Protein AF-A0A939UGK1-F1 (afdb_monomer_lite)

Structure (mmCIF, N/CA/C/O backbone):
data_AF-A0A939UGK1-F1
#
_entry.id   AF-A0A939UGK1-F1
#
loop_
_atom_site.group_PDB
_atom_site.id
_atom_site.type_symbol
_atom_site.label_atom_id
_atom_site.label_alt_id
_atom_site.label_comp_id
_atom_site.label_asym_id
_atom_site.label_entity_id
_atom_site.label_seq_id
_atom_site.pdbx_PDB_ins_code
_atom_site.Cartn_x
_atom_site.Cartn_y
_atom_site.Cartn_z
_atom_site.occupancy
_atom_site.B_iso_or_equiv
_atom_site.auth_seq_id
_atom_site.auth_comp_id
_atom_site.auth_asym_id
_atom_site.auth_atom_id
_atom_site.pdbx_PDB_model_num
ATOM 1 N N . MET A 1 1 ? -44.915 -26.793 -10.760 1.00 46.56 1 MET A N 1
ATOM 2 C CA . MET A 1 1 ? -43.691 -27.605 -10.566 1.00 46.56 1 MET A CA 1
ATOM 3 C C . MET A 1 1 ? -42.645 -27.002 -11.496 1.00 46.56 1 MET A C 1
ATOM 5 O O . MET A 1 1 ? -42.978 -26.833 -12.651 1.00 46.56 1 MET A O 1
ATOM 9 N N . GLN A 1 2 ? -41.481 -26.489 -11.106 1.00 47.69 2 GLN A N 1
ATOM 10 C CA . GLN A 1 2 ? -40.630 -26.713 -9.943 1.00 47.69 2 GLN A CA 1
ATOM 11 C C . GLN A 1 2 ? -39.889 -25.390 -9.670 1.00 47.69 2 GLN A C 1
ATOM 13 O O . GLN A 1 2 ? -39.252 -24.839 -10.564 1.00 47.69 2 GLN A O 1
ATOM 18 N N . ARG A 1 3 ? -40.029 -24.832 -8.458 1.00 47.06 3 ARG A N 1
ATOM 19 C CA . ARG A 1 3 ? -39.241 -23.667 -8.038 1.00 47.06 3 ARG A CA 1
ATOM 20 C C . ARG A 1 3 ? -37.785 -24.111 -7.987 1.00 47.06 3 ARG A C 1
ATOM 22 O O . ARG A 1 3 ? -37.456 -25.003 -7.206 1.00 47.06 3 ARG A O 1
ATOM 29 N N . MET A 1 4 ? -36.941 -23.516 -8.824 1.00 45.09 4 MET A N 1
ATOM 30 C CA . MET A 1 4 ? -35.496 -23.696 -8.753 1.00 45.09 4 MET A CA 1
ATOM 31 C C . MET A 1 4 ? -35.032 -23.091 -7.421 1.00 45.09 4 MET A C 1
ATOM 33 O O . MET A 1 4 ? -34.898 -21.881 -7.259 1.00 45.09 4 MET A O 1
ATOM 37 N N . ARG A 1 5 ? -34.927 -23.961 -6.417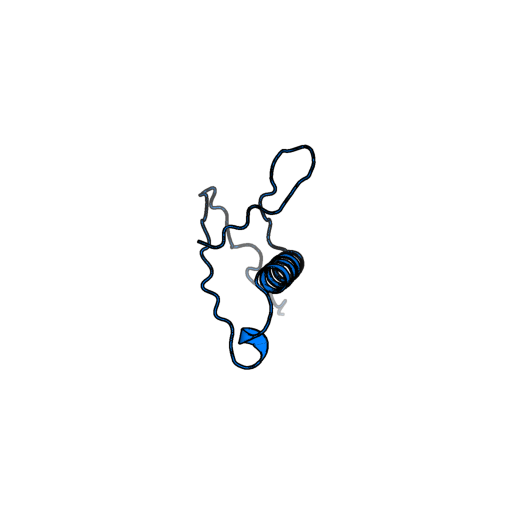 1.00 48.47 5 ARG A N 1
ATOM 38 C CA . ARG A 1 5 ? -34.422 -23.682 -5.077 1.00 48.47 5 ARG A CA 1
ATOM 39 C C . ARG A 1 5 ? -32.923 -23.451 -5.231 1.00 48.47 5 ARG A C 1
ATOM 41 O O . ARG A 1 5 ? -32.180 -24.420 -5.312 1.00 48.47 5 ARG A O 1
ATOM 48 N N . VAL A 1 6 ? -32.504 -22.191 -5.339 1.00 59.06 6 VAL A N 1
ATOM 49 C CA . VAL A 1 6 ? -31.087 -21.811 -5.254 1.00 59.06 6 VAL A CA 1
ATOM 50 C C . VAL A 1 6 ? -30.575 -22.327 -3.906 1.00 59.06 6 VAL A C 1
ATOM 52 O O . VAL A 1 6 ? -31.064 -21.865 -2.872 1.00 59.06 6 VAL A O 1
ATOM 55 N N . PRO A 1 7 ? -29.673 -23.319 -3.867 1.00 45.12 7 PRO A N 1
ATOM 56 C CA . PRO A 1 7 ? -29.106 -23.778 -2.620 1.00 45.12 7 PRO A CA 1
ATOM 57 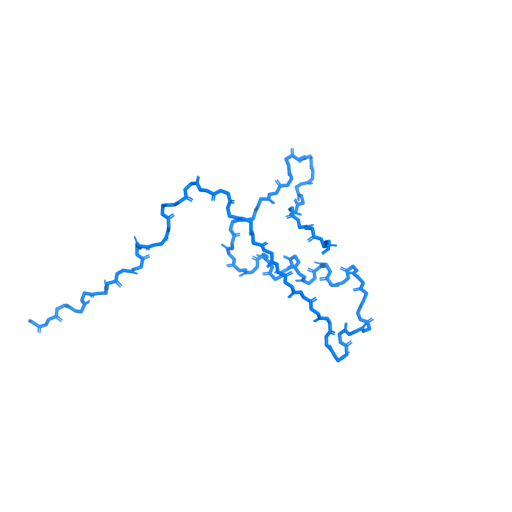C C . PRO A 1 7 ? -27.867 -22.936 -2.299 1.00 45.12 7 PRO A C 1
ATOM 59 O O . PRO A 1 7 ? -26.992 -22.754 -3.140 1.00 45.12 7 PRO A O 1
ATOM 62 N N . ALA A 1 8 ? -27.785 -22.498 -1.044 1.00 49.41 8 ALA A N 1
ATOM 63 C CA . ALA A 1 8 ? -26.527 -22.310 -0.324 1.00 49.41 8 ALA A CA 1
ATOM 64 C C . ALA A 1 8 ? -25.593 -21.161 -0.766 1.00 49.41 8 ALA A C 1
ATOM 66 O O . ALA A 1 8 ? -24.399 -21.368 -0.954 1.00 49.41 8 ALA A O 1
ATOM 67 N N . ALA A 1 9 ? -26.091 -19.920 -0.799 1.00 45.84 9 ALA A N 1
ATOM 68 C CA . ALA A 1 9 ? -25.219 -18.753 -0.580 1.00 45.84 9 ALA A CA 1
ATOM 69 C C . ALA A 1 9 ? -24.946 -18.486 0.920 1.00 45.84 9 ALA A C 1
ATOM 71 O O . ALA A 1 9 ? -24.195 -17.579 1.254 1.00 45.84 9 ALA A O 1
ATOM 72 N N . ASP A 1 10 ? -25.538 -19.282 1.820 1.00 43.97 10 ASP A N 1
ATOM 73 C CA . ASP A 1 10 ? -25.624 -18.983 3.258 1.00 43.97 10 ASP A CA 1
ATOM 74 C C . ASP A 1 10 ? -24.832 -19.965 4.149 1.00 43.97 10 ASP A C 1
ATOM 76 O O . ASP A 1 10 ? -25.134 -20.159 5.324 1.00 43.97 10 ASP A O 1
ATOM 80 N N . SER A 1 11 ? -23.817 -20.641 3.594 1.00 45.75 11 SER A N 1
ATOM 81 C CA . SER A 1 11 ? -23.054 -21.679 4.311 1.00 45.75 11 SER A CA 1
ATOM 82 C C . SER A 1 11 ? -21.530 -21.525 4.237 1.00 45.75 11 SER A C 1
ATOM 84 O O . SER A 1 11 ? -20.814 -22.514 4.109 1.00 45.75 11 SER A O 1
ATOM 86 N N . MET A 1 12 ? -21.015 -20.301 4.350 1.00 47.44 12 MET A N 1
ATOM 87 C CA . MET A 1 12 ? -19.601 -20.000 4.633 1.00 47.44 12 MET A CA 1
ATOM 88 C C . MET A 1 12 ? -19.567 -18.644 5.360 1.00 47.44 12 MET A C 1
ATOM 90 O O . MET A 1 12 ? -19.982 -17.659 4.779 1.00 47.44 12 MET A O 1
ATOM 94 N N . GLN A 1 13 ? -19.142 -18.442 6.605 1.00 54.59 13 GLN A N 1
ATOM 95 C CA . GLN A 1 13 ? -18.419 -19.240 7.583 1.00 54.59 13 GLN A CA 1
ATOM 96 C C . GLN A 1 13 ? -18.789 -18.686 8.970 1.00 54.59 13 GLN A C 1
ATOM 98 O O . GLN A 1 13 ? -18.470 -17.548 9.306 1.00 54.59 13 GLN A O 1
ATOM 103 N N . ARG A 1 14 ? -19.410 -19.505 9.821 1.00 50.31 14 ARG A N 1
ATOM 104 C CA . ARG A 1 14 ? -19.317 -19.328 11.274 1.00 50.31 14 ARG A CA 1
ATOM 105 C C . ARG A 1 14 ? -18.014 -19.977 11.732 1.00 50.31 14 ARG A C 1
ATOM 107 O O . ARG A 1 14 ? -18.017 -21.140 12.113 1.00 50.31 14 ARG A O 1
ATOM 114 N N . GLN A 1 15 ? -16.901 -19.252 11.666 1.00 51.94 15 GLN A N 1
ATOM 115 C CA . GLN A 1 15 ? -15.673 -19.633 12.368 1.00 51.94 15 GLN A CA 1
ATOM 116 C C . GLN A 1 15 ? -15.042 -18.382 12.979 1.00 51.94 15 GLN A C 1
ATOM 118 O O . GLN A 1 15 ? -14.360 -17.618 12.307 1.00 51.94 15 GLN A O 1
ATOM 123 N N . GLY A 1 16 ? -15.283 -18.179 14.276 1.00 47.03 16 GLY A N 1
ATOM 124 C CA . GLY A 1 16 ? -14.599 -17.187 15.111 1.00 47.03 16 GLY A CA 1
ATOM 125 C C . GLY A 1 16 ? -13.156 -17.596 15.421 1.00 47.03 16 GLY A C 1
ATOM 126 O O . GLY A 1 16 ? -12.769 -17.666 16.583 1.00 47.03 16 GLY A O 1
ATOM 127 N N . GLY A 1 17 ? -12.380 -17.913 14.385 1.00 59.03 17 GLY A N 1
ATOM 128 C CA . GLY A 1 17 ? -10.949 -18.178 14.450 1.00 59.03 17 GLY A CA 1
ATOM 129 C C . GLY A 1 17 ? -10.218 -17.126 13.627 1.00 59.03 17 GLY A C 1
ATOM 130 O O . GLY A 1 17 ? -10.591 -16.855 12.490 1.00 59.03 17 GLY A O 1
ATOM 131 N N . ARG A 1 18 ? -9.189 -16.504 14.203 1.00 60.03 18 ARG A N 1
ATOM 132 C CA . ARG A 1 18 ? -8.371 -15.483 13.540 1.00 60.03 18 ARG A CA 1
ATOM 133 C C . ARG A 1 18 ? -7.638 -16.114 12.346 1.00 60.03 18 ARG A C 1
ATOM 135 O O . ARG A 1 18 ? -6.565 -16.685 12.509 1.00 60.03 18 ARG A O 1
ATOM 142 N N . SER A 1 19 ? -8.222 -16.050 11.152 1.00 67.50 19 SER A N 1
ATOM 143 C CA . SER A 1 19 ? -7.627 -16.593 9.929 1.00 67.50 19 SER A CA 1
ATOM 144 C C . SER A 1 19 ? -6.567 -15.634 9.391 1.00 67.50 19 SER A C 1
ATOM 146 O O . SER A 1 19 ? -6.882 -14.556 8.887 1.00 67.50 19 SER A O 1
ATOM 148 N N . MET A 1 20 ? -5.297 -16.020 9.515 1.00 66.44 20 MET A N 1
ATOM 149 C CA . MET A 1 20 ? -4.173 -15.293 8.929 1.00 66.44 20 MET A CA 1
ATOM 150 C C . MET A 1 20 ? -3.999 -15.720 7.468 1.00 66.44 20 MET A C 1
ATOM 152 O O . MET A 1 20 ? -3.631 -16.857 7.187 1.00 66.44 20 MET A O 1
ATOM 156 N N . ILE A 1 21 ? -4.269 -14.805 6.538 1.00 75.12 21 ILE A N 1
ATOM 157 C CA . ILE A 1 21 ? -4.094 -15.030 5.099 1.00 75.12 21 ILE A CA 1
ATOM 158 C C . ILE A 1 21 ? -2.725 -14.485 4.688 1.00 75.12 21 ILE A C 1
ATOM 160 O O . ILE A 1 21 ? -2.463 -13.291 4.823 1.00 75.12 21 ILE A O 1
ATOM 164 N N . THR A 1 22 ? -1.855 -15.350 4.164 1.00 79.31 22 THR A N 1
ATOM 165 C CA . THR A 1 22 ? -0.553 -14.956 3.606 1.00 79.31 22 THR A CA 1
ATOM 166 C C . THR A 1 22 ? -0.608 -15.003 2.085 1.00 79.31 22 THR A C 1
ATOM 168 O O . THR A 1 22 ? -0.905 -16.041 1.495 1.00 79.31 22 THR A O 1
ATOM 171 N N . LEU A 1 23 ? -0.289 -13.884 1.438 1.00 79.31 23 LEU A N 1
ATOM 172 C CA . LEU A 1 23 ? -0.264 -13.762 -0.017 1.00 79.31 23 LEU A CA 1
ATOM 173 C C . LEU A 1 23 ? 1.183 -13.667 -0.494 1.00 79.31 23 LEU A C 1
ATOM 175 O O . LEU A 1 23 ? 1.912 -12.763 -0.098 1.00 79.31 23 LEU A O 1
ATOM 179 N N . LYS A 1 24 ? 1.593 -14.583 -1.375 1.00 81.88 24 LYS A N 1
ATOM 180 C CA . LYS A 1 24 ? 2.881 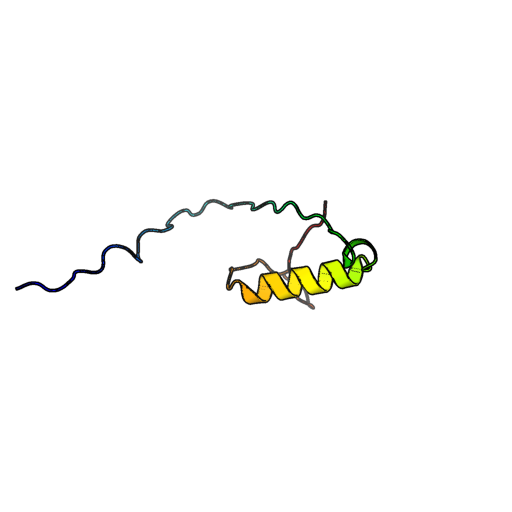-14.485 -2.069 1.00 81.88 24 LYS A CA 1
ATOM 181 C C . LYS A 1 24 ? 2.694 -13.683 -3.348 1.00 81.88 24 LYS A C 1
ATOM 183 O O . LYS A 1 24 ? 1.872 -14.031 -4.193 1.00 81.88 24 LYS A O 1
ATOM 188 N N . TYR A 1 25 ? 3.471 -12.619 -3.493 1.00 82.19 25 TYR A N 1
ATOM 189 C CA . TYR A 1 25 ? 3.448 -11.740 -4.655 1.00 82.19 25 TYR A CA 1
ATOM 190 C C . TYR A 1 25 ? 4.833 -11.691 -5.303 1.00 82.19 25 TYR A C 1
ATOM 192 O O . TYR A 1 25 ? 5.846 -11.631 -4.613 1.00 82.19 25 TYR A O 1
ATOM 200 N N . CYS A 1 26 ? 4.874 -11.691 -6.635 1.00 84.31 26 CYS A N 1
ATOM 201 C CA . CYS A 1 26 ? 6.096 -11.504 -7.407 1.00 84.31 26 CYS A CA 1
ATOM 202 C C . CYS A 1 26 ? 5.839 -10.513 -8.550 1.00 84.31 26 CYS A C 1
ATOM 204 O O . CYS A 1 26 ? 4.814 -10.589 -9.234 1.00 84.31 26 CYS A O 1
ATOM 206 N N . LYS A 1 27 ? 6.772 -9.578 -8.754 1.00 85.69 27 LYS A N 1
ATOM 207 C CA . LYS A 1 27 ? 6.771 -8.650 -9.891 1.00 85.69 27 LYS A CA 1
ATOM 208 C C . LYS A 1 27 ? 7.208 -9.407 -11.146 1.00 85.69 27 LYS A C 1
ATOM 210 O O . LYS A 1 27 ? 8.299 -9.965 -11.161 1.00 85.69 27 LYS A O 1
ATOM 215 N N . LYS A 1 28 ? 6.381 -9.406 -12.194 1.00 87.50 28 LYS A N 1
ATOM 216 C CA . LYS A 1 28 ? 6.706 -10.012 -13.496 1.00 87.50 28 LYS A CA 1
ATOM 217 C C . LYS A 1 28 ? 6.951 -8.940 -14.558 1.00 87.50 28 LYS A C 1
ATOM 219 O O . LYS A 1 28 ? 6.365 -7.859 -14.488 1.00 87.50 28 LYS A O 1
ATOM 224 N N . ASP A 1 29 ? 7.817 -9.251 -15.518 1.00 85.94 29 ASP A N 1
ATOM 225 C CA . ASP A 1 29 ? 8.073 -8.460 -16.729 1.00 85.94 29 ASP A CA 1
ATOM 226 C C . ASP A 1 29 ? 8.374 -6.978 -16.443 1.00 85.94 29 ASP A C 1
ATOM 228 O O . ASP A 1 29 ? 9.231 -6.654 -15.616 1.00 85.94 29 ASP A O 1
ATOM 232 N N . ALA A 1 30 ? 7.657 -6.063 -17.099 1.00 83.56 30 ALA A N 1
ATOM 233 C CA . ALA A 1 30 ? 7.792 -4.619 -16.924 1.00 83.56 30 ALA A CA 1
ATOM 234 C C . ALA A 1 30 ? 7.499 -4.149 -15.485 1.00 83.56 30 ALA A C 1
ATOM 236 O O . ALA A 1 30 ? 7.973 -3.094 -15.064 1.00 83.56 30 ALA A O 1
ATOM 237 N N . MET A 1 31 ? 6.779 -4.947 -14.687 1.00 81.19 31 MET A N 1
ATOM 238 C CA . MET A 1 31 ? 6.451 -4.604 -13.303 1.00 81.19 31 MET A CA 1
ATOM 239 C C . MET A 1 31 ? 7.663 -4.699 -12.364 1.00 81.19 31 MET A C 1
ATOM 241 O O . MET A 1 31 ? 7.604 -4.186 -11.246 1.00 81.19 31 MET A O 1
ATOM 245 N N . ARG A 1 32 ? 8.782 -5.296 -12.810 1.00 81.12 32 ARG A N 1
ATOM 246 C CA . ARG A 1 32 ? 10.047 -5.343 -12.052 1.00 81.12 32 ARG A CA 1
ATOM 247 C C . ARG A 1 32 ? 10.662 -3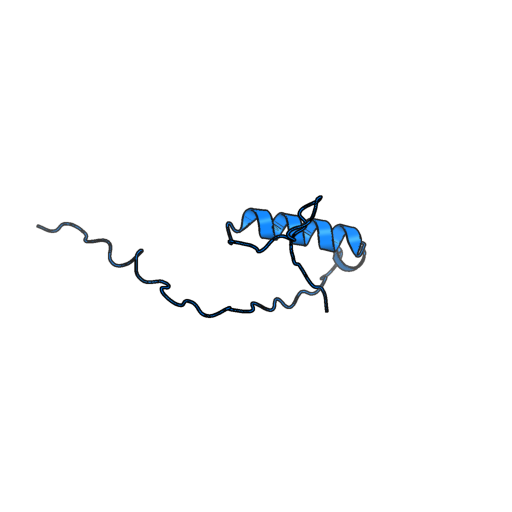.960 -11.824 1.00 81.12 32 ARG A C 1
ATOM 249 O O . ARG A 1 32 ? 11.363 -3.770 -10.838 1.00 81.12 32 ARG A O 1
ATOM 256 N N . PHE A 1 33 ? 10.388 -3.011 -12.721 1.00 84.75 33 PHE A N 1
ATOM 257 C CA . PHE A 1 33 ? 10.925 -1.648 -12.665 1.00 84.75 33 PHE A CA 1
ATOM 258 C C . PHE A 1 33 ? 10.073 -0.705 -11.805 1.00 84.75 33 PHE A C 1
ATOM 260 O O . PHE A 1 33 ? 10.471 0.425 -11.540 1.00 84.75 33 PHE A O 1
ATOM 267 N N . VAL A 1 34 ? 8.899 -1.159 -11.355 1.00 85.56 34 VAL A N 1
ATOM 268 C CA . VAL A 1 34 ? 8.011 -0.369 -10.499 1.00 85.56 34 VAL A CA 1
ATOM 269 C C . VAL A 1 34 ? 8.613 -0.268 -9.103 1.00 85.56 34 VAL A C 1
ATOM 271 O O . VAL A 1 34 ? 9.076 -1.268 -8.542 1.00 85.56 34 VAL A O 1
ATOM 274 N N . SER A 1 35 ? 8.558 0.927 -8.514 1.00 85.44 35 SER A N 1
ATOM 275 C CA . SER A 1 35 ? 9.060 1.182 -7.166 1.00 85.44 35 SER A CA 1
ATOM 276 C C . SER A 1 35 ? 8.357 0.311 -6.110 1.00 85.44 35 SER 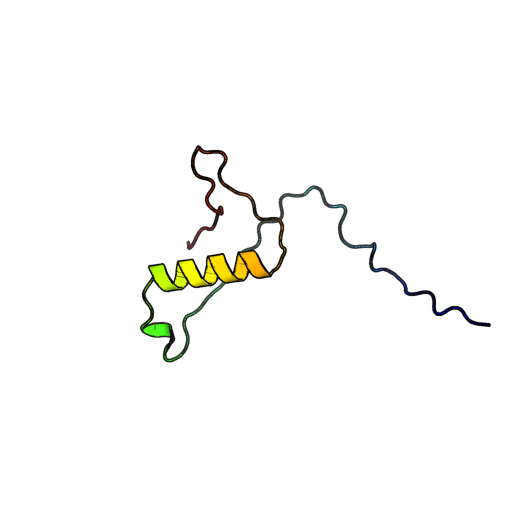A C 1
ATOM 278 O O . SER A 1 35 ? 7.298 -0.289 -6.332 1.00 85.44 35 SER A O 1
ATOM 280 N N . HIS A 1 36 ? 8.961 0.190 -4.932 1.00 84.19 36 HIS A N 1
ATOM 281 C CA . HIS A 1 36 ? 8.337 -0.504 -3.805 1.00 84.19 36 HIS A CA 1
ATOM 282 C C . HIS A 1 36 ? 7.038 0.190 -3.364 1.00 84.19 36 HIS A C 1
ATOM 284 O O . HIS A 1 36 ? 6.009 -0.466 -3.210 1.00 84.19 36 HIS A O 1
ATOM 290 N N . ILE A 1 37 ? 7.065 1.523 -3.262 1.00 86.19 37 ILE A N 1
ATOM 291 C CA . ILE A 1 37 ? 5.932 2.349 -2.829 1.00 86.19 37 ILE A CA 1
ATOM 292 C C . ILE A 1 37 ? 4.749 2.237 -3.794 1.00 86.19 37 ILE A C 1
ATOM 294 O O . ILE A 1 37 ? 3.607 2.103 -3.355 1.00 86.19 37 ILE A O 1
ATOM 298 N N . ASP A 1 38 ? 4.997 2.234 -5.103 1.00 86.75 38 ASP A N 1
ATOM 299 C CA . ASP A 1 38 ? 3.921 2.068 -6.086 1.00 86.75 38 ASP A CA 1
ATOM 300 C C . ASP A 1 38 ? 3.346 0.647 -6.070 1.00 86.75 38 ASP A C 1
ATOM 302 O O . ASP A 1 38 ? 2.135 0.467 -6.216 1.00 86.75 38 ASP A O 1
ATOM 306 N N . GLY A 1 39 ? 4.182 -0.357 -5.778 1.00 87.75 39 GLY A N 1
ATOM 307 C CA . GLY A 1 39 ? 3.731 -1.717 -5.482 1.00 87.75 39 GLY A CA 1
ATOM 308 C C . GLY A 1 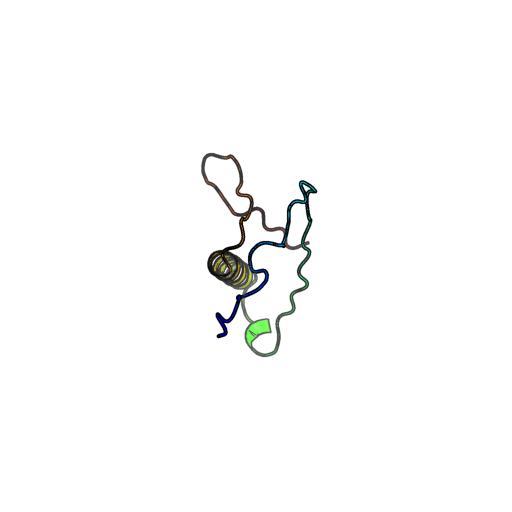39 ? 2.785 -1.763 -4.279 1.00 87.75 39 GLY A C 1
ATOM 309 O O . GLY A 1 39 ? 1.687 -2.311 -4.388 1.00 87.75 39 GLY A O 1
ATOM 310 N N . MET A 1 40 ? 3.160 -1.119 -3.169 1.00 85.75 40 MET A N 1
ATOM 311 C CA . MET A 1 40 ? 2.316 -1.027 -1.972 1.00 85.75 40 MET A CA 1
ATOM 312 C C . MET A 1 40 ? 0.992 -0.319 -2.251 1.00 85.75 40 MET A C 1
ATOM 314 O O . MET A 1 40 ? -0.069 -0.805 -1.862 1.00 85.75 40 MET A O 1
ATOM 318 N N . ARG A 1 41 ? 1.026 0.816 -2.960 1.00 86.75 41 ARG A N 1
ATOM 319 C CA . ARG A 1 41 ? -0.185 1.560 -3.345 1.00 86.75 41 ARG A CA 1
ATOM 320 C C . ARG A 1 41 ? -1.126 0.701 -4.179 1.00 86.75 41 ARG A C 1
ATOM 322 O O . ARG A 1 41 ? -2.330 0.698 -3.921 1.00 86.75 41 ARG A O 1
ATOM 329 N N . ASN A 1 42 ? -0.587 -0.047 -5.140 1.00 87.25 42 ASN A N 1
ATOM 330 C CA . ASN A 1 42 ? -1.380 -0.948 -5.965 1.00 87.25 42 ASN A CA 1
ATOM 331 C C . ASN A 1 42 ? -1.989 -2.093 -5.142 1.00 87.25 42 ASN A C 1
ATOM 333 O O . ASN A 1 42 ? -3.177 -2.373 -5.279 1.00 87.25 42 ASN A O 1
ATOM 337 N N . GLN A 1 43 ? -1.214 -2.710 -4.247 1.00 85.50 43 GLN A N 1
ATOM 338 C CA . GLN A 1 43 ? -1.705 -3.772 -3.366 1.00 85.50 43 GLN A CA 1
ATOM 339 C C . GLN A 1 43 ? -2.818 -3.263 -2.444 1.00 85.50 43 GLN A C 1
ATOM 341 O O . GLN A 1 43 ? -3.894 -3.852 -2.416 1.00 85.50 43 GLN A O 1
ATOM 346 N N . MET A 1 44 ? -2.633 -2.118 -1.779 1.00 85.88 44 MET A N 1
ATOM 347 C CA . MET A 1 44 ? -3.682 -1.493 -0.961 1.00 85.88 44 MET A CA 1
ATOM 348 C C . MET A 1 44 ? -4.933 -1.165 -1.784 1.00 85.88 44 MET A C 1
ATOM 350 O O . MET A 1 44 ? -6.057 -1.358 -1.321 1.00 85.88 44 MET A O 1
ATOM 354 N N . ARG A 1 45 ? -4.761 -0.684 -3.021 1.00 86.94 45 ARG A N 1
ATOM 355 C CA . ARG A 1 45 ? -5.880 -0.407 -3.928 1.00 86.94 45 ARG A CA 1
ATOM 356 C C . ARG A 1 45 ? -6.621 -1.678 -4.327 1.00 86.94 45 ARG A C 1
ATOM 358 O O . ARG A 1 45 ? -7.846 -1.652 -4.392 1.00 86.94 45 ARG A O 1
ATOM 365 N N . ALA A 1 46 ? -5.902 -2.764 -4.593 1.00 86.19 46 ALA A N 1
ATOM 366 C CA . ALA A 1 46 ? -6.488 -4.060 -4.900 1.00 86.19 46 ALA A CA 1
ATOM 367 C C . ALA A 1 46 ? -7.254 -4.616 -3.692 1.00 86.19 46 ALA A C 1
ATOM 369 O O . ALA A 1 46 ? -8.408 -4.993 -3.853 1.00 86.19 46 ALA A O 1
ATOM 370 N N . MET A 1 47 ? -6.682 -4.556 -2.484 1.00 84.44 47 MET A N 1
ATOM 371 C CA . MET A 1 47 ? -7.354 -4.994 -1.251 1.00 84.44 47 MET A CA 1
ATOM 372 C C . MET A 1 47 ? -8.633 -4.202 -0.965 1.00 84.44 47 MET A C 1
ATOM 374 O O . MET A 1 47 ? -9.635 -4.769 -0.555 1.00 84.44 47 MET A O 1
ATOM 378 N N . ARG A 1 48 ? -8.661 -2.897 -1.258 1.00 83.50 48 ARG A N 1
ATOM 379 C CA . ARG A 1 48 ? -9.899 -2.100 -1.149 1.00 83.50 48 ARG A CA 1
ATOM 380 C C . ARG A 1 48 ? -10.984 -2.507 -2.154 1.00 83.50 48 ARG A C 1
ATOM 382 O O . ARG A 1 48 ? -12.141 -2.166 -1.951 1.00 83.50 48 ARG A O 1
ATOM 389 N N . ARG A 1 49 ? -10.631 -3.190 -3.248 1.00 85.44 49 ARG A N 1
ATOM 390 C CA . ARG A 1 49 ? -11.573 -3.622 -4.297 1.00 85.44 49 ARG A CA 1
ATOM 391 C C . ARG A 1 49 ? -12.144 -5.017 -4.071 1.00 85.44 49 ARG A C 1
ATOM 393 O O . ARG A 1 49 ? -13.138 -5.347 -4.703 1.00 85.44 49 ARG A O 1
ATOM 400 N N . THR A 1 50 ? -11.529 -5.837 -3.222 1.00 82.88 50 THR A N 1
ATOM 401 C CA . THR A 1 50 ? -11.965 -7.224 -2.997 1.00 82.88 50 THR A CA 1
ATOM 402 C C . THR A 1 50 ? -13.166 -7.333 -2.061 1.00 82.88 50 THR A C 1
ATOM 404 O O . THR A 1 50 ? -13.738 -8.411 -1.954 1.00 82.88 50 THR A O 1
ATOM 407 N N . GLY A 1 51 ? -13.554 -6.244 -1.385 1.00 77.75 51 GLY A N 1
ATOM 408 C CA . GLY A 1 51 ? -14.656 -6.252 -0.419 1.00 77.75 51 GLY A CA 1
ATOM 409 C C . GLY A 1 51 ? -14.368 -7.087 0.833 1.00 77.75 51 GLY A C 1
ATOM 410 O O . GLY A 1 51 ? -15.296 -7.438 1.552 1.00 77.75 51 GLY A O 1
ATOM 411 N N . LEU A 1 52 ? -13.098 -7.429 1.079 1.00 78.75 52 LEU A N 1
ATOM 412 C CA . LEU A 1 52 ? -12.680 -8.148 2.278 1.00 78.75 52 LEU A CA 1
ATOM 413 C C . LEU A 1 52 ? -12.715 -7.215 3.491 1.00 78.75 52 LEU A C 1
ATOM 415 O O . LEU A 1 52 ? -12.331 -6.048 3.390 1.00 78.75 52 LEU A O 1
ATOM 419 N N . ASP A 1 53 ? -13.128 -7.752 4.637 1.00 71.38 53 ASP A N 1
ATOM 420 C CA . ASP A 1 53 ? -13.053 -7.045 5.913 1.00 71.38 53 ASP A CA 1
ATOM 421 C C . ASP A 1 53 ? -11.598 -7.051 6.401 1.00 71.38 53 ASP A C 1
ATOM 423 O O . ASP A 1 53 ? -11.073 -8.063 6.874 1.00 71.38 53 ASP A O 1
ATOM 427 N N . VAL A 1 54 ? -10.898 -5.938 6.169 1.00 74.62 54 VAL A N 1
ATOM 428 C CA . VAL A 1 54 ? -9.484 -5.789 6.521 1.00 74.62 54 VAL A CA 1
ATOM 429 C C . VAL A 1 54 ? -9.371 -5.011 7.821 1.00 74.62 54 VAL A C 1
ATOM 431 O O . VAL A 1 54 ? -9.935 -3.930 7.960 1.00 74.62 54 VAL A O 1
ATOM 434 N N . ALA A 1 55 ? -8.579 -5.524 8.761 1.00 75.50 55 ALA A N 1
ATOM 435 C CA . ALA A 1 55 ? -8.300 -4.815 9.999 1.00 75.50 55 ALA A CA 1
ATOM 436 C C . ALA A 1 55 ? -7.462 -3.548 9.736 1.00 75.50 55 ALA A C 1
ATOM 438 O O . ALA A 1 55 ? -6.423 -3.582 9.066 1.00 75.50 55 ALA A O 1
ATOM 439 N N . PHE A 1 56 ? -7.908 -2.430 10.304 1.00 78.94 56 PHE A N 1
ATOM 440 C CA . PHE A 1 56 ? -7.208 -1.148 10.276 1.00 78.94 56 PHE A CA 1
ATOM 441 C C . PHE A 1 56 ? -6.555 -0.861 11.628 1.00 78.94 56 PHE A C 1
ATOM 443 O O . PHE A 1 56 ? -7.004 -1.341 12.675 1.00 78.94 56 PHE A O 1
ATOM 450 N N . SER A 1 57 ? -5.482 -0.073 11.610 1.00 76.88 57 SER A N 1
ATOM 451 C CA . SER A 1 57 ? -4.854 0.408 12.836 1.00 76.88 57 SER A CA 1
ATOM 452 C C . SER A 1 57 ? -5.807 1.317 13.623 1.00 76.88 57 SER A C 1
ATOM 454 O O . SER A 1 57 ? -6.524 2.137 13.057 1.00 76.88 57 SER A O 1
ATOM 456 N N . GLN A 1 58 ? -5.808 1.169 14.950 1.00 73.38 58 GLN A N 1
ATOM 457 C CA . GLN A 1 58 ? -6.698 1.880 15.884 1.00 73.38 58 GLN A CA 1
ATOM 458 C C . GLN A 1 58 ? -6.159 3.271 16.293 1.00 73.38 58 GLN A C 1
ATOM 460 O O . GLN A 1 58 ? -6.420 3.746 17.393 1.00 73.38 58 GLN A O 1
ATOM 465 N N . GLY A 1 59 ? -5.333 3.902 15.450 1.00 78.19 59 GLY A N 1
ATOM 466 C CA . GLY A 1 59 ? -4.699 5.197 15.735 1.00 78.19 59 GLY A CA 1
ATOM 467 C C . GLY A 1 59 ? -5.432 6.391 15.114 1.00 78.19 59 GLY A C 1
ATOM 468 O O . GLY A 1 59 ? -6.407 6.229 14.389 1.00 78.19 59 GLY A O 1
ATOM 469 N N . PHE A 1 60 ? -4.902 7.602 15.324 1.00 68.06 60 PHE A N 1
ATOM 470 C CA . PHE A 1 60 ? -5.437 8.853 14.750 1.00 68.06 60 PHE A CA 1
ATOM 471 C C . PHE A 1 60 ? -5.448 8.895 13.204 1.00 68.06 60 PHE A C 1
ATOM 473 O O . PHE A 1 60 ? -6.156 9.715 12.628 1.00 68.06 60 PHE A O 1
ATOM 480 N N . ASN A 1 61 ? -4.689 8.021 12.526 1.00 69.88 61 ASN A N 1
ATOM 481 C CA . ASN A 1 61 ? -4.725 7.852 11.070 1.00 69.88 61 ASN A CA 1
ATOM 482 C C . ASN A 1 61 ? -4.799 6.351 10.704 1.00 69.88 61 ASN A C 1
ATOM 484 O O . ASN A 1 61 ? -3.757 5.675 10.701 1.00 69.88 61 ASN A O 1
ATOM 488 N N . PRO A 1 62 ? -6.005 5.816 10.432 1.00 75.62 62 PRO A N 1
ATOM 489 C CA . PRO A 1 62 ? -6.214 4.396 10.186 1.00 75.62 62 PRO A CA 1
ATOM 490 C C . PRO A 1 62 ? -5.537 3.973 8.881 1.00 75.62 62 PRO A C 1
ATOM 492 O O . PRO A 1 62 ? -5.919 4.367 7.779 1.00 75.62 62 PRO A O 1
ATOM 495 N N . HIS A 1 63 ? -4.527 3.122 9.009 1.00 73.25 63 HIS A N 1
ATOM 496 C CA . HIS A 1 63 ? -3.860 2.468 7.892 1.00 73.25 63 HIS A CA 1
ATOM 497 C C . HIS A 1 63 ? -4.166 0.973 7.915 1.00 73.25 63 HIS A C 1
ATOM 499 O O . HIS A 1 63 ? -4.351 0.368 8.970 1.00 73.25 63 HIS A O 1
ATOM 505 N N . MET A 1 64 ? -4.255 0.386 6.725 1.00 78.19 64 MET A N 1
ATOM 506 C CA . MET A 1 64 ? -4.491 -1.044 6.556 1.00 78.19 64 MET A CA 1
ATOM 507 C C . MET A 1 64 ? -3.335 -1.823 7.190 1.00 78.19 64 MET A C 1
ATOM 509 O O . MET A 1 64 ? -2.174 -1.518 6.908 1.00 78.19 64 MET A O 1
ATOM 513 N N . LEU A 1 65 ? -3.640 -2.824 8.020 1.00 76.56 65 LEU A N 1
ATOM 514 C CA . LEU A 1 65 ? -2.629 -3.705 8.606 1.00 76.56 65 LEU A CA 1
ATOM 515 C C . LEU A 1 65 ? -2.129 -4.689 7.537 1.00 76.56 65 LEU A C 1
ATOM 517 O O . LEU A 1 65 ? -2.559 -5.837 7.465 1.00 76.56 65 LEU A O 1
ATOM 521 N N . LEU A 1 66 ? -1.244 -4.203 6.668 1.00 77.94 66 LEU A N 1
ATOM 522 C CA . LEU A 1 66 ? -0.592 -4.965 5.608 1.00 77.94 66 LEU A CA 1
ATOM 523 C C . LEU A 1 66 ? 0.897 -5.091 5.934 1.00 77.94 66 LEU A C 1
ATOM 525 O O . LEU A 1 66 ? 1.584 -4.081 6.068 1.00 77.94 66 LEU A O 1
ATOM 529 N N . ASN A 1 67 ? 1.399 -6.323 6.018 1.00 76.06 67 ASN A N 1
ATOM 530 C CA . ASN A 1 67 ? 2.822 -6.595 6.204 1.00 76.06 67 ASN A CA 1
ATOM 531 C C . ASN A 1 67 ? 3.419 -7.215 4.932 1.00 76.06 67 ASN A C 1
ATOM 533 O O . ASN A 1 67 ? 2.862 -8.176 4.404 1.00 76.06 67 ASN A O 1
ATOM 537 N N . MET A 1 68 ? 4.550 -6.682 4.463 1.00 64.44 68 MET A N 1
ATOM 538 C CA . MET A 1 68 ? 5.348 -7.248 3.368 1.00 64.44 68 MET A CA 1
ATOM 539 C C . MET A 1 68 ? 6.654 -7.798 3.946 1.00 64.44 68 MET A C 1
ATOM 541 O O . MET A 1 68 ? 7.713 -7.192 3.785 1.00 64.44 68 MET A O 1
ATOM 545 N N . GLY A 1 69 ? 6.528 -8.890 4.702 1.00 60.38 69 GLY A N 1
ATOM 546 C CA . GLY A 1 69 ? 7.652 -9.696 5.185 1.00 60.38 69 GLY A CA 1
ATOM 547 C C . GLY A 1 69 ? 8.041 -10.776 4.189 1.00 60.38 69 GLY A C 1
ATOM 548 O O . GLY A 1 69 ? 7.148 -11.218 3.427 1.00 60.38 69 GLY A O 1
#

pLDDT: mean 71.92, std 14.63, range [43.97, 87.75]

Radius of gyration: 18.3 Å; chains: 1; bounding box: 55×36×33 Å

Sequence (69 aa):
MQRMRVPAADSMQRQGGRSMITLKYCKKDAMRFVSHIDGMRNQMRAMRRTGLDVAFSQGFNPHMLLNMG

Secondary structure (DSSP, 8-state):
--------SS-S----S-----------GGGGGS-HHHHHHHHHHHHHHTT----B-SSSS--B-----

Foldseek 3Di:
DDPPPPDDPPPDDPDPDDDDDDDDDDQDDPSVPPDPVVVVVVVVVVVVVVPDDFDWDPDPDTDTPDDDD